Protein AF-Q7PZH0-F1 (afdb_monomer_lite)

InterPro domains:
  IPR011989 Armadillo-like helical [G3DSA:1.25.10.10] (3-182)
  IPR044189 Exportin 4/7-like [PTHR12596] (1-176)

pLDDT: mean 84.63, std 13.04, range [36.97, 96.31]

Foldseek 3Di:
DLVCLPPPVVLLVVLVVLLVQLVPPQDPVSLLVSLVVLLVSLVSNLVSQVCVVPPDPPPLDDPCSSLLSNLSNLQSLLQDPRPVDVVSNVSSLVSNLSNLVRSVVSCDPSNCVPPSSVLSNLSSLLSNLQRPLVCLVVHDPVSNVSSLVSLVCQCPPDDPSSVVSSVSSVVSNVVSVVVVVD

Structure (mmCIF, N/CA/C/O backbone):
data_AF-Q7PZH0-F1
#
_entry.id   AF-Q7PZH0-F1
#
loop_
_atom_site.group_PDB
_atom_site.id
_atom_site.type_symbol
_atom_site.label_atom_id
_atom_site.label_alt_id
_atom_site.label_comp_id
_atom_site.label_asym_id
_atom_site.label_entity_id
_atom_site.label_seq_id
_atom_site.pdbx_PDB_ins_code
_atom_site.Cartn_x
_atom_site.Cartn_y
_atom_site.Cartn_z
_atom_site.occupancy
_atom_site.B_iso_or_equiv
_atom_site.auth_seq_id
_atom_site.auth_comp_id
_atom_site.auth_asym_id
_atom_site.auth_atom_id
_atom_site.pdbx_PDB_model_num
ATOM 1 N N . MET A 1 1 ? -10.588 -5.795 -16.204 1.00 60.91 1 MET A N 1
ATOM 2 C CA . MET A 1 1 ? -11.194 -4.904 -15.187 1.00 60.91 1 MET A CA 1
ATOM 3 C C . MET A 1 1 ? -12.340 -4.038 -15.726 1.00 60.91 1 MET A C 1
ATOM 5 O O . MET A 1 1 ? -13.428 -4.131 -15.184 1.00 60.91 1 MET A O 1
ATOM 9 N N . SER A 1 2 ? -12.178 -3.237 -16.791 1.00 66.12 2 SER A N 1
ATOM 10 C CA . SER A 1 2 ? -13.209 -2.257 -17.219 1.00 66.12 2 SER A CA 1
ATOM 11 C C . SER A 1 2 ? -14.570 -2.854 -17.622 1.00 66.12 2 SER A C 1
ATOM 13 O O . SER A 1 2 ? -15.604 -2.246 -17.352 1.00 66.12 2 SER A O 1
ATOM 15 N N . VAL A 1 3 ? -14.569 -4.040 -18.239 1.00 72.19 3 VAL A N 1
ATOM 16 C CA . VAL A 1 3 ? -15.782 -4.773 -18.657 1.00 72.19 3 VAL A CA 1
ATOM 17 C C . VAL A 1 3 ? -16.525 -5.378 -17.459 1.00 72.19 3 VAL A C 1
ATOM 19 O O . VAL A 1 3 ? -17.750 -5.420 -17.454 1.00 72.19 3 VAL A O 1
ATOM 22 N N . TYR A 1 4 ? -15.793 -5.772 -16.414 1.00 72.06 4 TYR A N 1
ATOM 23 C CA . TYR A 1 4 ? -16.313 -6.487 -15.242 1.00 72.06 4 TYR A CA 1
ATOM 24 C C . TYR A 1 4 ? -16.475 -5.587 -14.011 1.00 72.06 4 TYR A C 1
ATOM 26 O O . TYR A 1 4 ? -16.570 -6.072 -12.895 1.00 72.06 4 TYR A O 1
ATOM 34 N N . ARG A 1 5 ? -16.532 -4.262 -14.193 1.00 68.00 5 ARG A N 1
ATOM 35 C CA . ARG A 1 5 ? -16.567 -3.266 -13.100 1.00 68.00 5 ARG A CA 1
ATOM 36 C C . ARG A 1 5 ? -17.685 -3.469 -12.061 1.00 68.00 5 ARG A C 1
ATOM 38 O O . ARG A 1 5 ? -17.561 -2.997 -10.936 1.00 68.00 5 ARG A O 1
ATOM 45 N N . ASN A 1 6 ? -18.765 -4.150 -12.444 1.00 68.50 6 ASN A N 1
ATOM 46 C CA . ASN A 1 6 ? -19.911 -4.425 -11.576 1.00 68.50 6 ASN A CA 1
ATOM 47 C C . ASN A 1 6 ? -19.876 -5.830 -10.953 1.00 68.50 6 ASN A C 1
ATOM 49 O O . ASN A 1 6 ? -20.684 -6.105 -10.071 1.00 68.50 6 ASN A O 1
ATOM 53 N N . ASP A 1 7 ? -18.959 -6.695 -11.386 1.00 75.56 7 ASP A N 1
ATOM 54 C CA . ASP A 1 7 ? -18.819 -8.072 -10.913 1.00 75.56 7 ASP A CA 1
ATOM 55 C C . ASP A 1 7 ? -17.681 -8.138 -9.883 1.00 75.56 7 ASP A C 1
ATOM 57 O O . ASP A 1 7 ? -16.503 -8.098 -10.241 1.00 75.56 7 ASP A O 1
ATOM 61 N N . THR A 1 8 ? -18.036 -8.162 -8.593 1.00 78.75 8 THR A N 1
ATOM 62 C CA . THR A 1 8 ? -17.066 -8.203 -7.481 1.00 78.75 8 THR A CA 1
ATOM 63 C C . THR A 1 8 ? -16.154 -9.411 -7.567 1.00 78.75 8 THR A C 1
ATOM 65 O O . THR A 1 8 ? -14.951 -9.268 -7.398 1.00 78.75 8 THR A O 1
ATOM 68 N N . VAL A 1 9 ? -16.710 -10.571 -7.913 1.00 84.06 9 VAL A N 1
ATOM 69 C CA . VAL A 1 9 ? -15.982 -11.840 -7.925 1.00 84.06 9 VAL A CA 1
ATOM 70 C C . VAL A 1 9 ? -14.868 -11.797 -8.962 1.00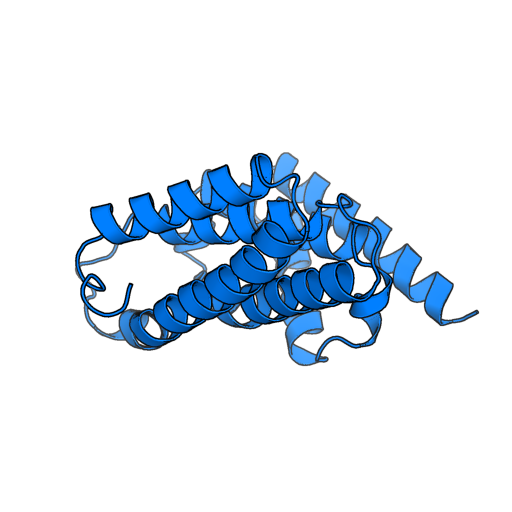 84.06 9 VAL A C 1
ATOM 72 O O . VAL A 1 9 ? -13.729 -12.145 -8.672 1.00 84.06 9 VAL A O 1
ATOM 75 N N . ILE A 1 10 ? -15.161 -11.319 -10.174 1.00 85.06 10 ILE A N 1
ATOM 76 C CA . ILE A 1 10 ? -14.136 -11.225 -11.221 1.00 85.06 10 ILE A CA 1
ATOM 77 C C . ILE A 1 10 ? -13.079 -10.172 -10.867 1.00 85.06 10 ILE A C 1
ATOM 79 O O . ILE A 1 10 ? -11.899 -10.363 -11.161 1.00 85.06 10 ILE A O 1
ATOM 83 N N . VAL A 1 11 ? -13.481 -9.059 -10.248 1.00 85.62 11 VAL A N 1
ATOM 84 C CA . VAL A 1 11 ? -12.549 -8.022 -9.780 1.00 85.62 11 VAL A CA 1
ATOM 85 C C . VAL A 1 11 ? -11.591 -8.588 -8.727 1.00 85.62 11 VAL A C 1
ATOM 87 O O . VAL A 1 11 ? -10.380 -8.423 -8.870 1.00 85.62 11 VAL A O 1
ATOM 90 N N . GLU A 1 12 ? -12.113 -9.291 -7.725 1.00 88.12 12 GLU A N 1
ATOM 91 C CA . GLU A 1 12 ? -11.332 -9.920 -6.657 1.00 88.12 12 GLU A CA 1
ATOM 92 C C . GLU A 1 12 ? -10.391 -10.995 -7.207 1.00 88.12 12 GLU A C 1
ATOM 94 O O . GLU A 1 12 ? -9.196 -10.931 -6.943 1.00 88.12 12 GLU A O 1
ATOM 99 N N . LEU A 1 13 ? -10.867 -11.892 -8.079 1.00 90.00 13 LEU A N 1
ATOM 100 C CA . LEU A 1 13 ? -10.028 -12.926 -8.704 1.00 90.00 13 LEU A CA 1
ATOM 101 C C . LEU A 1 13 ? -8.856 -12.342 -9.504 1.00 90.00 13 LEU A C 1
ATOM 103 O O . LEU A 1 13 ? -7.757 -12.896 -9.508 1.00 90.00 13 LEU A O 1
ATOM 107 N N . VAL A 1 14 ? -9.068 -11.217 -10.196 1.00 90.62 14 VAL A N 1
ATOM 108 C CA . VAL A 1 14 ? -7.984 -10.527 -10.914 1.00 90.62 14 VAL A CA 1
ATOM 109 C C . VAL A 1 14 ? -6.952 -9.970 -9.934 1.00 90.62 14 VAL A C 1
ATOM 111 O O . VAL A 1 14 ? -5.754 -10.067 -10.196 1.00 90.62 14 VAL A O 1
ATOM 114 N N . LEU A 1 15 ? -7.394 -9.395 -8.815 1.00 92.00 15 LEU A N 1
ATOM 115 C CA . LEU A 1 15 ? -6.498 -8.852 -7.795 1.00 92.00 15 LEU A CA 1
ATOM 116 C C . LEU A 1 15 ? -5.747 -9.960 -7.042 1.00 92.00 15 LEU A C 1
ATOM 118 O O . LEU A 1 15 ? -4.552 -9.818 -6.788 1.00 92.00 15 LEU A O 1
ATOM 122 N N . GLU A 1 16 ? -6.403 -11.076 -6.730 1.00 92.69 16 GLU A N 1
ATOM 123 C CA . GLU A 1 16 ? -5.772 -12.266 -6.147 1.00 92.69 16 GLU A CA 1
ATOM 124 C C . GLU A 1 16 ? -4.695 -12.836 -7.072 1.00 92.69 16 GLU A C 1
ATOM 126 O O . GLU A 1 16 ? -3.578 -13.098 -6.628 1.00 92.69 16 GLU A O 1
ATOM 131 N N . LEU A 1 17 ? -4.989 -12.948 -8.372 1.00 91.94 17 LEU A N 1
ATOM 132 C CA . LEU A 1 17 ? -4.012 -13.396 -9.360 1.00 91.94 17 LEU A CA 1
ATOM 133 C C . LEU A 1 17 ? -2.786 -12.475 -9.401 1.00 91.94 17 LEU A C 1
ATOM 135 O O . LEU A 1 17 ? -1.664 -12.967 -9.453 1.00 91.94 17 LEU A O 1
ATOM 139 N N . LEU A 1 18 ? -2.974 -11.152 -9.361 1.00 91.38 18 LEU A N 1
ATOM 140 C CA . LEU A 1 18 ? -1.848 -10.213 -9.336 1.00 91.38 18 LEU A CA 1
ATOM 141 C C . LEU A 1 18 ? -0.991 -10.365 -8.077 1.00 91.38 18 LEU A C 1
ATOM 143 O O . LEU A 1 18 ? 0.231 -10.349 -8.186 1.00 91.38 18 LEU A O 1
ATOM 147 N N . ASN A 1 19 ? -1.612 -10.552 -6.910 1.00 91.56 19 ASN A N 1
ATOM 148 C CA . ASN A 1 19 ? -0.892 -10.810 -5.661 1.00 91.56 19 ASN A CA 1
ATOM 149 C C . ASN A 1 19 ? -0.076 -12.113 -5.735 1.00 91.56 19 ASN A C 1
ATOM 151 O O . ASN A 1 19 ? 1.079 -12.154 -5.315 1.00 91.56 19 ASN A O 1
ATOM 155 N N . GLU A 1 20 ? -0.646 -13.175 -6.305 1.00 90.56 20 GLU A N 1
ATOM 156 C CA . GLU A 1 20 ? 0.061 -14.449 -6.467 1.00 90.56 20 GLU A CA 1
ATOM 157 C C . GLU A 1 20 ? 1.226 -14.339 -7.465 1.00 90.56 20 GLU A C 1
ATOM 159 O O . GLU A 1 20 ? 2.302 -14.905 -7.249 1.00 90.56 20 GLU A O 1
ATOM 164 N N . LEU A 1 21 ? 1.038 -13.583 -8.550 1.00 89.25 21 LEU A N 1
ATOM 165 C CA . LEU A 1 21 ? 2.093 -13.312 -9.526 1.00 89.25 21 LEU A CA 1
ATOM 166 C C . LEU A 1 21 ? 3.215 -12.463 -8.927 1.00 89.25 21 LEU A C 1
ATOM 168 O O . LEU A 1 21 ? 4.376 -12.744 -9.199 1.00 89.25 21 LEU A O 1
ATOM 172 N N . GLU A 1 22 ? 2.900 -11.475 -8.089 1.00 87.00 22 GLU A N 1
ATOM 173 C CA . GLU A 1 22 ? 3.906 -10.673 -7.378 1.00 87.00 22 GLU A CA 1
ATOM 174 C C . GLU A 1 22 ? 4.805 -11.555 -6.515 1.00 87.00 22 GLU A C 1
ATOM 176 O O . GLU A 1 22 ? 6.029 -11.486 -6.624 1.00 87.00 22 GLU A O 1
ATOM 181 N N . ARG A 1 23 ? 4.201 -12.489 -5.775 1.00 85.25 23 ARG A N 1
ATOM 182 C CA . ARG A 1 23 ? 4.928 -13.419 -4.909 1.00 85.25 23 ARG A CA 1
ATOM 183 C C . ARG A 1 23 ? 5.789 -14.433 -5.671 1.00 85.25 23 ARG A C 1
ATOM 185 O O . ARG A 1 23 ? 6.800 -14.890 -5.142 1.00 85.25 23 ARG A O 1
ATOM 192 N N . SER A 1 24 ? 5.376 -14.831 -6.874 1.00 85.06 24 SER A N 1
ATOM 193 C CA . SER A 1 24 ? 6.004 -15.920 -7.644 1.00 85.06 24 SER A CA 1
ATOM 194 C C . SER A 1 24 ? 6.892 -15.453 -8.805 1.00 85.06 24 SER A C 1
ATOM 196 O O . SER A 1 24 ? 7.619 -16.261 -9.387 1.00 85.06 24 SER A O 1
ATOM 198 N N . ALA A 1 25 ? 6.864 -14.167 -9.165 1.00 81.25 25 ALA A N 1
ATOM 199 C CA . ALA A 1 25 ? 7.615 -13.638 -10.297 1.00 81.25 25 ALA A CA 1
ATOM 200 C C . ALA A 1 25 ? 9.122 -13.543 -10.004 1.00 81.25 25 ALA A C 1
ATOM 202 O O . ALA A 1 25 ? 9.620 -12.573 -9.430 1.00 81.25 25 ALA A O 1
ATOM 203 N N . GLU A 1 26 ? 9.882 -14.527 -10.486 1.00 77.50 26 GLU A N 1
ATOM 204 C CA . GLU A 1 26 ? 11.350 -14.530 -10.405 1.00 77.50 26 GLU A CA 1
ATOM 205 C C . GLU A 1 26 ? 12.019 -13.822 -11.599 1.00 77.50 26 GLU A C 1
ATOM 207 O O . GLU A 1 26 ? 13.105 -13.248 -11.465 1.00 77.50 26 GLU A O 1
ATOM 212 N N . VAL A 1 27 ? 11.349 -13.824 -12.757 1.00 82.94 27 VAL A N 1
ATOM 213 C CA . VAL A 1 27 ? 11.853 -13.308 -14.041 1.00 82.94 27 VAL A CA 1
ATOM 214 C C . VAL A 1 27 ? 11.635 -11.794 -14.151 1.00 82.94 27 VAL A C 1
ATOM 216 O O . VAL A 1 27 ? 10.540 -11.295 -13.887 1.00 82.94 27 VAL A O 1
ATOM 219 N N . LYS A 1 28 ? 12.666 -11.050 -14.580 1.00 80.81 28 LYS A N 1
ATOM 220 C CA . LYS A 1 28 ? 12.637 -9.577 -14.663 1.00 80.81 28 LYS A CA 1
ATOM 221 C C . LYS A 1 28 ? 11.533 -9.065 -15.592 1.00 80.81 28 LYS A C 1
ATOM 223 O O . LYS A 1 28 ? 10.775 -8.182 -15.208 1.00 80.81 28 LYS A O 1
ATOM 228 N N . GLU A 1 29 ? 11.430 -9.614 -16.796 1.00 82.69 29 GLU A N 1
ATOM 229 C CA . GLU A 1 29 ? 10.458 -9.190 -17.808 1.00 82.69 29 GLU A CA 1
ATOM 230 C C . GLU A 1 29 ? 9.020 -9.391 -17.314 1.00 82.69 29 GLU A C 1
ATOM 232 O O . GLU A 1 29 ? 8.149 -8.557 -17.559 1.00 82.69 29 GLU A O 1
ATOM 237 N N . VAL A 1 30 ? 8.793 -10.469 -16.557 1.00 84.81 30 VAL A N 1
ATOM 238 C CA . VAL A 1 30 ? 7.503 -10.759 -15.922 1.00 84.81 30 VAL A CA 1
ATOM 239 C C . VAL A 1 30 ? 7.201 -9.732 -14.831 1.00 84.81 30 VAL A C 1
ATOM 241 O O . VAL A 1 30 ? 6.077 -9.243 -14.775 1.00 84.81 30 VAL A O 1
ATOM 244 N N . ARG A 1 31 ? 8.192 -9.336 -14.020 1.00 83.69 31 ARG A N 1
ATOM 245 C CA . ARG A 1 31 ? 8.031 -8.267 -13.018 1.00 83.69 31 ARG A CA 1
ATOM 246 C C . ARG A 1 31 ? 7.716 -6.911 -13.641 1.00 83.69 31 ARG A C 1
ATOM 248 O O . ARG A 1 31 ? 6.782 -6.251 -13.203 1.00 83.69 31 ARG A O 1
ATOM 255 N N . ALA A 1 32 ? 8.446 -6.507 -14.678 1.00 85.19 32 ALA A N 1
ATOM 256 C CA . ALA A 1 32 ? 8.189 -5.240 -15.362 1.00 85.19 32 ALA A CA 1
ATOM 257 C C . ALA A 1 32 ? 6.767 -5.200 -15.951 1.00 85.19 32 ALA A C 1
ATOM 259 O O . ALA A 1 32 ? 6.036 -4.225 -15.768 1.00 85.19 32 ALA A O 1
ATOM 260 N N . ALA A 1 33 ? 6.336 -6.295 -16.591 1.00 88.19 33 ALA A N 1
ATOM 261 C CA . ALA A 1 33 ? 4.962 -6.430 -17.063 1.00 88.19 33 ALA A CA 1
ATOM 262 C C . ALA A 1 33 ? 3.956 -6.379 -15.902 1.00 88.19 33 ALA A C 1
ATOM 264 O O . ALA A 1 33 ? 2.945 -5.689 -15.999 1.00 88.19 33 ALA A O 1
ATOM 265 N N . LEU A 1 34 ? 4.240 -7.062 -14.788 1.00 90.06 34 LEU A N 1
ATOM 266 C CA . LEU A 1 34 ? 3.388 -7.071 -13.602 1.00 90.06 34 LEU A CA 1
ATOM 267 C C . LEU A 1 34 ? 3.223 -5.675 -12.993 1.00 90.06 34 LEU A C 1
ATOM 269 O O . LEU A 1 34 ? 2.106 -5.308 -12.637 1.00 90.06 34 LEU A O 1
ATOM 273 N N . HIS A 1 35 ? 4.292 -4.884 -12.894 1.00 90.38 35 HIS A N 1
ATOM 274 C CA . HIS A 1 35 ? 4.222 -3.500 -12.420 1.00 90.38 35 HIS A CA 1
ATOM 275 C C . HIS A 1 35 ? 3.301 -2.659 -13.306 1.00 90.38 35 HIS A C 1
ATOM 277 O O . HIS A 1 35 ? 2.405 -1.984 -12.797 1.00 90.38 35 HIS A O 1
ATOM 283 N N . GLN A 1 36 ? 3.455 -2.766 -14.629 1.00 90.88 36 GLN A N 1
ATOM 284 C CA . GLN A 1 36 ? 2.589 -2.063 -15.573 1.00 90.88 36 GLN A CA 1
ATOM 285 C C . GLN A 1 36 ? 1.126 -2.505 -15.436 1.00 90.88 36 GLN A C 1
ATOM 287 O O . GLN A 1 36 ? 0.236 -1.667 -15.304 1.00 90.88 36 GLN A O 1
ATOM 292 N N . TYR A 1 37 ? 0.870 -3.816 -15.392 1.00 91.19 37 TYR A N 1
ATOM 293 C CA . TYR A 1 37 ? -0.483 -4.342 -15.209 1.00 91.19 37 TYR A CA 1
ATOM 294 C C . TYR A 1 37 ? -1.093 -3.922 -13.872 1.00 91.19 37 TYR A C 1
ATOM 296 O O . TYR A 1 37 ? -2.281 -3.614 -13.823 1.00 91.19 37 TYR A O 1
ATOM 304 N N . SER A 1 38 ? -0.296 -3.869 -12.804 1.00 92.75 38 SER A N 1
ATOM 305 C CA . SER A 1 38 ? -0.740 -3.415 -11.485 1.00 92.75 38 SER A CA 1
ATOM 306 C C . SER A 1 38 ? -1.159 -1.947 -11.535 1.00 92.75 38 SER A C 1
ATOM 308 O O . SER A 1 38 ? -2.241 -1.605 -11.060 1.00 92.75 38 SER A O 1
ATOM 310 N N . MET A 1 39 ? -0.365 -1.089 -12.186 1.00 92.81 39 MET A N 1
ATOM 311 C CA . MET A 1 39 ? -0.716 0.317 -12.398 1.00 92.81 39 MET A CA 1
ATOM 312 C C . MET A 1 39 ? -2.018 0.468 -13.193 1.00 92.81 39 MET A C 1
ATOM 314 O O . MET A 1 39 ? -2.912 1.207 -12.776 1.00 92.81 39 MET A O 1
ATOM 318 N N . ASP A 1 40 ? -2.166 -0.271 -14.294 1.00 91.88 40 ASP A N 1
ATOM 319 C CA . ASP A 1 40 ? -3.359 -0.218 -15.143 1.00 91.88 40 ASP A CA 1
ATOM 320 C C . ASP A 1 40 ? -4.610 -0.698 -14.394 1.00 91.88 40 ASP A C 1
ATOM 322 O O . ASP A 1 40 ? -5.679 -0.088 -14.474 1.00 91.88 40 ASP A O 1
ATOM 326 N N . VAL A 1 41 ? -4.486 -1.794 -13.643 1.00 90.94 41 VAL A N 1
ATOM 327 C CA . VAL A 1 41 ? -5.578 -2.383 -12.865 1.00 90.94 41 VAL A CA 1
ATOM 328 C C . VAL A 1 41 ? -6.029 -1.443 -11.753 1.00 90.94 41 VAL A C 1
ATOM 330 O O . VAL A 1 41 ? -7.234 -1.197 -11.636 1.00 90.94 41 VAL A O 1
ATOM 333 N N . ILE A 1 42 ? -5.090 -0.860 -11.002 1.00 91.69 42 ILE A N 1
ATOM 334 C CA . ILE A 1 42 ? -5.389 0.146 -9.979 1.00 91.69 42 ILE A CA 1
ATOM 335 C C . ILE A 1 42 ? -6.033 1.377 -10.624 1.00 91.69 42 ILE A C 1
ATOM 337 O O . ILE A 1 42 ? -7.063 1.849 -10.147 1.00 91.69 42 ILE A O 1
ATOM 341 N N . GLY A 1 43 ? -5.500 1.870 -11.744 1.00 90.56 43 GLY A N 1
ATOM 342 C CA . GLY A 1 43 ? -6.053 3.036 -12.435 1.00 90.56 43 GLY A CA 1
ATOM 343 C C . GLY A 1 43 ? -7.484 2.813 -12.929 1.00 90.56 43 GLY A C 1
ATOM 344 O O . GLY A 1 43 ? -8.355 3.673 -12.764 1.00 90.56 43 GLY A O 1
ATOM 345 N N . VAL A 1 44 ? -7.774 1.629 -13.481 1.00 88.88 44 VAL A N 1
ATOM 346 C CA . VAL A 1 44 ? -9.141 1.247 -13.863 1.00 88.88 44 VAL A CA 1
ATOM 347 C C . VAL A 1 44 ? -10.036 1.123 -12.632 1.00 88.88 44 VAL A C 1
ATOM 349 O O . VAL A 1 44 ? -11.182 1.574 -12.684 1.00 88.88 44 VAL A O 1
ATOM 352 N N . TYR A 1 45 ? -9.549 0.541 -11.536 1.00 88.38 45 TYR A N 1
ATOM 353 C CA . TYR A 1 45 ? -10.311 0.429 -10.295 1.00 88.38 45 TYR A CA 1
ATOM 354 C C . TYR A 1 45 ? -10.693 1.807 -9.748 1.00 88.38 45 TYR A C 1
ATOM 356 O O . TYR A 1 45 ? -11.879 2.076 -9.549 1.00 88.38 45 TYR A O 1
ATOM 364 N N . VAL A 1 46 ? -9.713 2.700 -9.590 1.00 88.12 46 VAL A N 1
ATOM 365 C CA . VAL A 1 46 ? -9.904 4.068 -9.094 1.00 88.12 46 VAL A CA 1
ATOM 366 C C . VAL A 1 46 ? -10.924 4.788 -9.966 1.00 88.12 46 VAL A C 1
ATOM 368 O O . VAL A 1 46 ? -11.965 5.199 -9.469 1.00 88.12 46 VAL A O 1
ATOM 371 N N . LYS A 1 47 ? -10.725 4.824 -11.290 1.00 86.75 47 LYS A N 1
ATOM 372 C CA . LYS A 1 47 ? -11.631 5.514 -12.224 1.00 86.75 47 LYS A CA 1
ATOM 373 C C . LYS A 1 47 ? -13.096 5.077 -12.101 1.00 86.75 47 LYS A C 1
ATOM 375 O O . LYS A 1 47 ? -13.994 5.896 -12.290 1.00 86.75 47 LYS A O 1
ATOM 380 N N . ASN A 1 48 ? -13.347 3.796 -11.831 1.00 82.25 48 ASN A N 1
ATOM 381 C CA . ASN A 1 48 ? -14.706 3.263 -11.714 1.00 82.25 48 ASN A CA 1
ATOM 382 C C . ASN A 1 48 ? -15.291 3.386 -10.297 1.00 82.25 48 ASN A C 1
ATOM 384 O O . ASN A 1 48 ? -16.510 3.306 -10.155 1.00 82.25 48 ASN A O 1
ATOM 388 N N . ASN A 1 49 ? -14.465 3.604 -9.268 1.00 79.06 49 ASN A N 1
ATOM 389 C CA . ASN A 1 49 ? -14.909 3.686 -7.875 1.00 79.06 49 ASN A CA 1
ATOM 390 C C . ASN A 1 49 ? -14.824 5.104 -7.270 1.00 79.06 49 ASN A C 1
ATOM 392 O O . ASN A 1 49 ? -15.508 5.360 -6.285 1.00 79.06 49 ASN A O 1
ATOM 396 N N . SER A 1 50 ? -14.130 6.066 -7.898 1.00 67.88 50 SER A N 1
ATOM 397 C CA . SER A 1 50 ? -14.057 7.468 -7.435 1.00 67.88 50 SER A CA 1
ATOM 398 C C . SER A 1 50 ? -15.418 8.172 -7.341 1.00 67.88 50 SER A C 1
ATOM 400 O O . SER A 1 50 ? -15.606 9.021 -6.480 1.00 67.88 50 SER A O 1
ATOM 402 N N . ASN A 1 51 ? -16.385 7.814 -8.196 1.00 54.75 51 ASN A N 1
ATOM 403 C CA . ASN A 1 51 ? -17.740 8.396 -8.191 1.00 54.75 51 ASN A CA 1
ATOM 404 C C . ASN A 1 51 ? -18.767 7.540 -7.435 1.00 54.75 51 ASN A C 1
ATOM 406 O O . ASN A 1 51 ? -19.941 7.893 -7.344 1.00 54.75 51 ASN A O 1
ATOM 410 N N . ARG A 1 52 ? -18.352 6.380 -6.925 1.00 52.41 52 ARG A N 1
ATOM 411 C CA . ARG A 1 52 ? -19.268 5.374 -6.387 1.00 52.41 52 ARG A CA 1
ATOM 412 C C . ARG A 1 52 ? -19.682 5.641 -4.939 1.00 52.41 52 ARG A C 1
ATOM 414 O O . ARG A 1 52 ? -20.700 5.125 -4.494 1.00 52.41 52 ARG A O 1
ATOM 421 N N . ILE A 1 53 ? -18.953 6.520 -4.252 1.00 48.78 53 ILE A N 1
ATOM 422 C CA . ILE A 1 53 ? -19.263 7.007 -2.900 1.00 48.78 53 ILE A CA 1
ATOM 423 C C . ILE A 1 53 ? -20.595 7.799 -2.879 1.00 48.78 53 ILE A C 1
ATOM 425 O O . ILE A 1 53 ? -21.183 7.975 -1.819 1.00 48.78 53 ILE A O 1
ATOM 429 N N . SER A 1 54 ? -21.130 8.240 -4.032 1.00 43.25 54 SER A N 1
ATOM 430 C CA . SER A 1 54 ? -22.279 9.162 -4.081 1.00 43.25 54 SER A CA 1
ATOM 431 C C . SER A 1 54 ? -23.648 8.559 -4.444 1.00 43.25 54 SER A C 1
ATOM 433 O O . SER A 1 54 ? -24.608 9.329 -4.497 1.00 43.25 54 SER A O 1
ATOM 435 N N . LEU A 1 55 ? -23.785 7.259 -4.747 1.00 36.97 55 LEU A N 1
ATOM 436 C CA . LEU A 1 55 ? -24.987 6.782 -5.465 1.00 36.97 55 LEU A CA 1
ATOM 437 C C . LEU A 1 55 ? -25.849 5.705 -4.806 1.00 36.97 55 LEU A C 1
ATOM 439 O O . LEU A 1 55 ? -26.898 5.413 -5.370 1.00 36.97 55 LEU A O 1
ATOM 443 N N . ASP A 1 56 ? -25.515 5.170 -3.629 1.00 40.34 56 ASP A N 1
ATOM 444 C CA . ASP A 1 56 ? -26.474 4.277 -2.969 1.00 40.34 56 ASP A CA 1
ATOM 445 C C . ASP A 1 56 ? -26.344 4.246 -1.435 1.00 40.34 56 ASP A C 1
ATOM 447 O O . ASP A 1 56 ? -25.499 3.524 -0.903 1.00 40.34 56 ASP A O 1
ATOM 451 N N . PRO A 1 57 ? -27.196 4.979 -0.690 1.00 43.16 57 PRO A N 1
ATOM 452 C CA . PRO A 1 57 ? -27.264 4.890 0.773 1.00 43.16 57 PRO A CA 1
ATOM 453 C C . PRO A 1 57 ? -27.785 3.528 1.275 1.00 43.16 57 PRO A C 1
ATOM 455 O O . PRO A 1 57 ? -27.877 3.312 2.480 1.00 43.16 57 PRO A O 1
ATOM 458 N N . THR A 1 58 ? -28.133 2.608 0.366 1.00 44.78 58 THR A N 1
ATOM 459 C CA . THR A 1 58 ? -28.489 1.217 0.679 1.00 44.78 58 THR A CA 1
ATOM 460 C C . THR A 1 58 ? -27.315 0.242 0.550 1.00 44.78 58 THR A C 1
ATOM 462 O O . THR A 1 58 ? -27.402 -0.880 1.038 1.00 44.78 58 THR A O 1
ATOM 465 N N . ASN A 1 59 ? -26.188 0.662 -0.037 1.00 50.06 59 ASN A N 1
ATOM 466 C CA . ASN A 1 59 ? -25.016 -0.186 -0.276 1.00 50.06 59 ASN A CA 1
ATOM 467 C C . ASN A 1 59 ? -23.968 -0.072 0.853 1.00 50.06 59 ASN A C 1
ATOM 469 O O . ASN A 1 59 ? -22.767 -0.164 0.604 1.00 50.06 59 ASN A O 1
ATOM 473 N N . ASN A 1 60 ? -24.432 0.137 2.090 1.00 43.81 60 ASN A N 1
ATOM 474 C CA . ASN A 1 60 ? -23.621 0.393 3.290 1.00 43.81 60 ASN A CA 1
ATOM 475 C C . ASN A 1 60 ? -22.688 -0.757 3.718 1.00 43.81 60 ASN A C 1
ATOM 477 O O . ASN A 1 60 ? -21.978 -0.615 4.705 1.00 43.81 60 ASN A O 1
ATOM 481 N N . GLU A 1 61 ? -22.655 -1.880 3.003 1.00 52.62 61 GLU A N 1
ATOM 482 C CA . GLU A 1 61 ? -21.865 -3.056 3.381 1.00 52.62 61 GLU A CA 1
ATOM 483 C C . GLU A 1 61 ? -21.263 -3.728 2.144 1.00 52.62 61 GLU A C 1
ATOM 485 O O . GLU A 1 61 ? -21.458 -4.918 1.901 1.00 52.62 61 GLU A O 1
ATOM 490 N N . ARG A 1 62 ? -20.545 -2.973 1.303 1.00 62.25 62 ARG A N 1
ATOM 491 C CA . ARG A 1 62 ? -19.672 -3.640 0.334 1.00 62.25 62 ARG A CA 1
ATOM 492 C C . ARG A 1 62 ? -18.410 -4.063 1.071 1.00 62.25 62 ARG A C 1
ATOM 494 O O . ARG A 1 62 ? -17.679 -3.204 1.555 1.00 62.25 62 ARG A O 1
ATOM 501 N N . ASP A 1 63 ? -18.213 -5.373 1.173 1.00 74.12 63 ASP A N 1
ATOM 502 C CA . ASP A 1 63 ? -16.993 -5.979 1.700 1.00 74.12 63 ASP A CA 1
ATOM 503 C C . ASP A 1 63 ? -15.766 -5.268 1.090 1.00 74.12 63 ASP A C 1
ATOM 505 O O . ASP A 1 63 ? -15.666 -5.211 -0.142 1.00 74.12 63 ASP A O 1
ATOM 509 N N . PRO A 1 64 ? -14.868 -4.673 1.902 1.00 86.88 64 PRO A N 1
ATOM 510 C CA . PRO A 1 64 ? -13.688 -3.968 1.407 1.00 86.88 64 PRO A CA 1
ATOM 511 C C . PRO A 1 64 ? -12.597 -4.913 0.879 1.00 86.88 64 PRO A C 1
ATOM 513 O O . PRO A 1 64 ? -11.435 -4.515 0.783 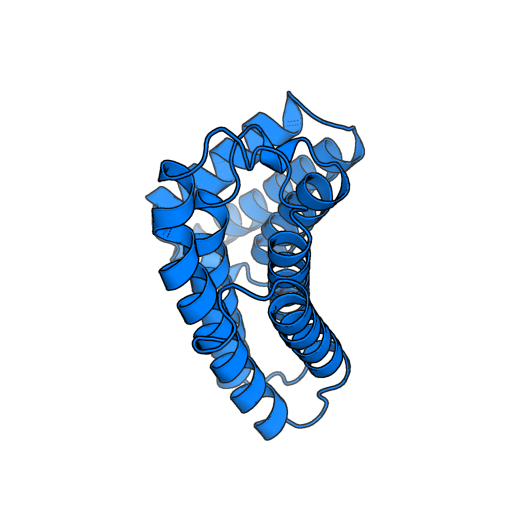1.00 86.88 64 PRO A O 1
ATOM 516 N N . GLN A 1 65 ? -12.937 -6.163 0.562 1.00 89.44 65 GLN A N 1
ATOM 517 C CA . GLN A 1 65 ? -12.023 -7.180 0.058 1.00 89.44 65 GLN A CA 1
ATOM 518 C C . GLN A 1 65 ? -11.206 -6.704 -1.149 1.00 89.44 65 GLN A C 1
ATOM 520 O O . GLN A 1 65 ? -10.005 -6.956 -1.223 1.00 89.44 65 GLN A O 1
ATOM 525 N N . ASP A 1 66 ? -11.813 -5.959 -2.071 1.00 90.19 66 ASP A N 1
ATOM 526 C CA . ASP A 1 66 ? -11.114 -5.372 -3.215 1.00 90.19 66 ASP A CA 1
ATOM 527 C C . ASP A 1 66 ? -10.024 -4.372 -2.783 1.00 90.19 66 ASP A C 1
ATOM 529 O O . ASP A 1 66 ? -8.886 -4.454 -3.251 1.00 90.19 66 ASP A O 1
ATOM 533 N N . LEU A 1 67 ? -10.328 -3.476 -1.841 1.00 91.50 67 LEU A N 1
ATOM 534 C CA . LEU A 1 67 ? -9.358 -2.551 -1.249 1.00 91.50 67 LEU A CA 1
ATOM 535 C C . LEU A 1 67 ? -8.265 -3.292 -0.468 1.00 91.50 67 LEU A C 1
ATOM 537 O O . LEU A 1 67 ? -7.092 -2.939 -0.591 1.00 91.50 67 LEU A O 1
ATOM 541 N N . ILE A 1 68 ? -8.619 -4.338 0.285 1.00 93.56 68 ILE A N 1
ATOM 542 C CA . ILE A 1 68 ? -7.662 -5.188 1.009 1.00 93.56 68 ILE A CA 1
ATOM 543 C C . ILE A 1 68 ? -6.684 -5.834 0.023 1.00 93.56 68 ILE A C 1
ATOM 545 O O . ILE A 1 68 ? -5.474 -5.775 0.236 1.00 93.56 68 ILE A O 1
ATOM 549 N N . LEU A 1 69 ? -7.179 -6.415 -1.072 1.00 94.69 69 LEU A N 1
ATOM 550 C CA . LEU A 1 69 ? -6.345 -7.064 -2.085 1.00 94.69 69 LEU A CA 1
ATOM 551 C C . LEU A 1 69 ? -5.439 -6.068 -2.821 1.00 94.69 69 LEU A C 1
ATOM 553 O O . LEU A 1 69 ? -4.289 -6.396 -3.117 1.00 94.69 69 LEU A O 1
ATOM 557 N N . ILE A 1 70 ? -5.920 -4.849 -3.086 1.00 94.69 70 ILE A N 1
ATOM 558 C CA . ILE A 1 70 ? -5.095 -3.781 -3.666 1.00 94.69 70 ILE A CA 1
ATOM 559 C C . ILE A 1 70 ? -3.997 -3.351 -2.686 1.00 94.69 70 ILE A C 1
ATOM 561 O O . ILE A 1 70 ? -2.846 -3.199 -3.089 1.00 94.69 70 ILE A O 1
ATOM 565 N N . LEU A 1 71 ? -4.315 -3.185 -1.400 1.00 95.50 71 LEU A N 1
ATOM 566 C CA . LEU A 1 71 ? -3.317 -2.846 -0.385 1.00 95.50 71 LEU A CA 1
ATOM 567 C C . LEU A 1 71 ? -2.299 -3.977 -0.188 1.00 95.50 71 LEU A C 1
ATOM 569 O O . LEU A 1 71 ? -1.115 -3.688 -0.052 1.00 95.50 71 LEU A O 1
ATOM 573 N N . LYS A 1 72 ? -2.718 -5.249 -0.238 1.00 95.12 72 LYS A N 1
ATOM 574 C CA . LYS A 1 72 ? -1.808 -6.412 -0.222 1.00 95.12 72 LYS A CA 1
ATOM 575 C C . LYS A 1 72 ? -0.846 -6.389 -1.409 1.00 95.12 72 LYS A C 1
ATOM 577 O O . LYS A 1 72 ? 0.353 -6.573 -1.209 1.00 95.12 72 LYS A O 1
ATOM 582 N N . LEU A 1 73 ? -1.340 -6.042 -2.598 1.00 94.44 73 LEU A N 1
ATOM 583 C CA . LEU A 1 73 ? -0.510 -5.914 -3.795 1.00 94.44 73 LEU A CA 1
ATOM 584 C C . LEU A 1 73 ? 0.519 -4.790 -3.631 1.00 94.44 73 LEU A C 1
ATOM 586 O O . LEU A 1 73 ? 1.708 -4.996 -3.857 1.00 94.44 73 LEU A O 1
ATOM 590 N N . ILE A 1 74 ? 0.080 -3.608 -3.188 1.00 94.25 74 ILE A N 1
ATOM 591 C CA . ILE A 1 74 ? 0.971 -2.466 -2.936 1.00 94.25 74 ILE A CA 1
ATOM 592 C C . ILE A 1 74 ? 1.999 -2.805 -1.847 1.00 94.25 74 ILE A C 1
ATOM 594 O O . ILE A 1 74 ? 3.164 -2.426 -1.965 1.00 94.25 74 ILE A O 1
ATOM 598 N N . HIS A 1 75 ? 1.594 -3.517 -0.796 1.00 93.88 75 HIS A N 1
ATOM 599 C CA . HIS A 1 75 ? 2.489 -3.959 0.269 1.00 93.88 75 HIS A CA 1
ATOM 600 C C . HIS A 1 75 ? 3.571 -4.900 -0.274 1.00 93.88 75 HIS A C 1
ATOM 602 O O . HIS A 1 75 ? 4.751 -4.656 -0.028 1.00 93.88 75 HIS A O 1
ATOM 608 N N . GLY A 1 76 ? 3.189 -5.913 -1.062 1.00 91.19 76 GLY A N 1
ATOM 609 C CA . GLY A 1 76 ? 4.128 -6.826 -1.722 1.00 91.19 76 GLY A CA 1
ATOM 610 C C . GLY A 1 76 ? 5.141 -6.070 -2.580 1.00 91.19 76 GLY A C 1
ATOM 611 O O . GLY A 1 76 ? 6.344 -6.142 -2.334 1.00 91.19 76 GLY A O 1
ATOM 612 N N . LEU A 1 77 ? 4.655 -5.199 -3.470 1.00 89.25 77 LEU A N 1
ATOM 613 C CA . LEU A 1 77 ? 5.494 -4.359 -4.334 1.00 89.25 77 LEU A CA 1
ATOM 614 C C . LEU A 1 77 ? 6.411 -3.395 -3.559 1.00 89.25 77 LEU A C 1
ATOM 616 O O . LEU A 1 77 ? 7.511 -3.071 -4.016 1.00 89.25 77 LEU A O 1
ATOM 620 N N . SER A 1 78 ? 5.976 -2.932 -2.384 1.00 87.12 78 SER A N 1
ATOM 621 C CA . SER A 1 78 ? 6.778 -2.073 -1.506 1.00 87.12 78 SER A CA 1
ATOM 622 C C . SER A 1 78 ? 7.912 -2.855 -0.846 1.00 87.12 78 SER A C 1
ATOM 624 O O . SER A 1 78 ? 9.049 -2.381 -0.840 1.00 87.12 78 SER A O 1
ATOM 626 N N . ALA A 1 79 ? 7.606 -4.049 -0.331 1.00 83.69 79 ALA A N 1
ATOM 627 C CA . ALA A 1 79 ? 8.540 -4.925 0.369 1.00 83.69 79 ALA A CA 1
ATOM 628 C C . ALA A 1 79 ? 9.485 -5.688 -0.577 1.00 83.69 79 ALA A C 1
ATOM 630 O O . ALA A 1 79 ? 10.560 -6.130 -0.160 1.00 83.69 79 ALA A O 1
ATOM 631 N N . SER A 1 80 ? 9.108 -5.844 -1.847 1.00 76.56 80 SER A N 1
ATOM 632 C CA . SER A 1 80 ? 9.884 -6.587 -2.833 1.00 76.56 80 SER A CA 1
ATOM 633 C C . SER A 1 80 ? 11.236 -5.919 -3.101 1.00 76.56 80 SER A C 1
ATOM 635 O O . SER A 1 80 ? 11.339 -4.806 -3.623 1.00 76.56 80 SER A O 1
ATOM 637 N N . ARG A 1 81 ? 12.309 -6.629 -2.731 1.00 65.25 81 ARG A N 1
ATOM 638 C CA . ARG A 1 81 ? 13.709 -6.280 -3.042 1.00 65.25 81 ARG A CA 1
ATOM 639 C C . ARG A 1 81 ? 14.303 -7.187 -4.127 1.00 65.25 81 ARG A C 1
ATOM 641 O O . ARG A 1 81 ? 15.517 -7.222 -4.310 1.00 65.25 81 ARG A O 1
ATOM 648 N N . VAL A 1 82 ? 13.473 -7.983 -4.805 1.00 52.88 82 VAL A N 1
ATOM 649 C CA . VAL A 1 82 ? 13.937 -9.010 -5.745 1.00 52.88 82 VAL A CA 1
ATOM 650 C C . VAL A 1 82 ? 14.042 -8.417 -7.151 1.00 52.88 82 VAL A C 1
ATOM 652 O O . VAL A 1 82 ? 13.071 -7.898 -7.689 1.00 52.88 82 VAL A O 1
ATOM 655 N N . GLY A 1 83 ? 15.228 -8.514 -7.762 1.00 55.44 83 GLY A N 1
ATOM 656 C CA . GLY A 1 83 ? 15.527 -7.871 -9.049 1.00 55.44 83 GLY A CA 1
ATOM 657 C C . GLY A 1 83 ? 16.112 -6.471 -8.869 1.00 55.44 83 GLY A C 1
ATOM 658 O O . GLY A 1 83 ? 15.500 -5.489 -9.265 1.00 55.44 83 GLY A O 1
ATOM 659 N N . ASN A 1 84 ? 17.311 -6.400 -8.274 1.00 60.97 84 ASN A N 1
ATOM 660 C CA . ASN A 1 84 ? 18.052 -5.183 -7.899 1.00 60.97 84 ASN A CA 1
ATOM 661 C C . ASN A 1 84 ? 18.434 -4.233 -9.056 1.00 60.97 84 ASN A C 1
ATOM 663 O O . ASN A 1 84 ? 19.332 -3.404 -8.894 1.00 60.97 84 ASN A O 1
ATOM 667 N N . ASP A 1 85 ? 17.816 -4.338 -10.232 1.00 78.56 85 ASP A N 1
ATOM 668 C CA . ASP A 1 85 ? 18.013 -3.319 -11.248 1.00 78.56 85 ASP A CA 1
ATOM 669 C C . ASP A 1 85 ? 17.234 -2.041 -10.872 1.00 78.56 85 ASP A C 1
ATOM 671 O O . ASP A 1 85 ? 16.062 -2.114 -10.489 1.00 78.56 85 ASP A O 1
ATOM 675 N N . PRO A 1 86 ? 17.869 -0.858 -10.959 1.00 80.25 86 PRO A N 1
ATOM 676 C CA . PRO A 1 86 ? 17.249 0.400 -10.546 1.00 80.25 86 PRO A CA 1
ATOM 677 C C . PRO A 1 86 ? 15.925 0.705 -11.256 1.00 80.25 86 PRO A C 1
ATOM 679 O O . PRO A 1 86 ? 15.049 1.338 -10.679 1.00 80.25 86 PRO A O 1
ATOM 682 N N . GLU A 1 87 ? 15.767 0.250 -12.499 1.00 83.06 87 GLU A N 1
ATOM 683 C CA . GLU A 1 87 ? 14.577 0.489 -13.315 1.00 83.06 87 GLU A CA 1
ATOM 684 C C . GLU A 1 87 ? 13.347 -0.235 -12.753 1.00 83.06 87 GLU A C 1
ATOM 686 O O . GLU A 1 87 ? 12.321 0.397 -12.510 1.00 83.06 87 GLU A O 1
ATOM 691 N N . THR A 1 88 ? 13.471 -1.530 -12.456 1.00 81.75 88 THR A N 1
ATOM 692 C CA . THR A 1 88 ? 12.396 -2.337 -11.855 1.00 81.75 88 THR A CA 1
ATOM 693 C C . THR A 1 88 ? 12.031 -1.821 -10.461 1.00 81.75 88 THR A C 1
ATOM 695 O O . THR A 1 88 ? 10.853 -1.756 -10.106 1.00 81.75 88 THR A O 1
ATOM 698 N N . ILE A 1 89 ? 13.033 -1.388 -9.687 1.00 83.12 89 ILE A N 1
ATOM 699 C CA . ILE A 1 89 ? 12.837 -0.778 -8.366 1.00 83.12 89 ILE A CA 1
ATOM 700 C C . ILE A 1 89 ? 12.046 0.532 -8.468 1.00 83.12 89 ILE A C 1
ATOM 702 O O . ILE A 1 89 ? 11.132 0.739 -7.665 1.00 83.12 89 ILE A O 1
ATOM 706 N N . ASN A 1 90 ? 12.388 1.395 -9.428 1.00 85.88 90 ASN A N 1
ATOM 707 C CA . ASN A 1 90 ? 11.702 2.666 -9.652 1.00 85.88 90 ASN A CA 1
ATOM 708 C C . ASN A 1 90 ? 10.262 2.439 -10.117 1.00 85.88 90 ASN A C 1
ATOM 710 O O . ASN A 1 90 ? 9.354 3.017 -9.535 1.00 85.88 90 ASN A O 1
ATOM 714 N N . GLN A 1 91 ? 10.040 1.519 -11.061 1.00 86.44 91 GLN A N 1
ATOM 715 C CA . GLN A 1 91 ? 8.694 1.154 -11.514 1.00 86.44 91 GLN A CA 1
ATOM 716 C C . GLN A 1 91 ? 7.814 0.658 -10.361 1.00 86.44 91 GLN A C 1
ATOM 718 O O . GLN A 1 91 ? 6.679 1.105 -10.226 1.00 86.44 91 GLN A O 1
ATOM 723 N N . ALA A 1 92 ? 8.329 -0.221 -9.494 1.00 88.12 92 ALA A N 1
ATOM 724 C CA . ALA A 1 92 ? 7.587 -0.666 -8.313 1.00 88.12 92 ALA A CA 1
ATOM 725 C C . ALA A 1 92 ? 7.231 0.513 -7.392 1.00 88.12 92 ALA A C 1
ATOM 727 O O . ALA A 1 92 ? 6.105 0.615 -6.913 1.00 88.12 92 ALA A O 1
ATOM 728 N N . SER A 1 93 ? 8.175 1.433 -7.172 1.00 90.44 93 SER A N 1
ATOM 729 C CA . SER A 1 93 ? 7.937 2.632 -6.362 1.00 90.44 93 SER A CA 1
ATOM 730 C C . SER A 1 93 ? 6.884 3.553 -6.982 1.00 90.44 93 SER A C 1
ATOM 732 O O . SER A 1 93 ? 6.023 4.044 -6.254 1.00 90.44 93 SER A O 1
ATOM 734 N N . ASP A 1 94 ? 6.896 3.734 -8.304 1.00 91.56 94 ASP A N 1
ATOM 735 C CA . ASP A 1 94 ? 5.894 4.520 -9.031 1.00 91.56 94 ASP A CA 1
ATOM 736 C C . ASP A 1 94 ? 4.495 3.908 -8.885 1.00 91.56 94 ASP A C 1
ATOM 738 O O . ASP A 1 94 ? 3.526 4.628 -8.634 1.00 91.56 94 ASP A O 1
ATOM 742 N N . VAL A 1 95 ? 4.384 2.574 -8.967 1.00 92.25 95 VAL A N 1
ATOM 743 C CA . VAL A 1 95 ? 3.126 1.852 -8.718 1.00 92.25 95 VAL A CA 1
ATOM 744 C C . VAL A 1 95 ? 2.651 2.069 -7.284 1.00 92.25 95 VAL A C 1
ATOM 746 O O . VAL A 1 95 ? 1.474 2.367 -7.085 1.00 92.25 95 VAL A O 1
ATOM 749 N N . CYS A 1 96 ? 3.535 1.970 -6.287 1.00 93.12 96 CYS A N 1
ATOM 750 C CA . CYS A 1 96 ? 3.170 2.185 -4.886 1.00 93.12 96 CYS A CA 1
ATOM 751 C C . CYS A 1 96 ? 2.717 3.624 -4.620 1.00 93.12 96 CYS A C 1
ATOM 753 O O . CYS A 1 96 ? 1.682 3.829 -3.986 1.00 93.12 96 CYS A O 1
ATOM 755 N N . ILE A 1 97 ? 3.446 4.621 -5.135 1.00 92.75 97 ILE A N 1
ATOM 756 C CA . ILE A 1 97 ? 3.082 6.036 -4.995 1.00 92.75 97 ILE A CA 1
ATOM 757 C C . ILE A 1 97 ? 1.728 6.289 -5.652 1.00 92.75 97 ILE A C 1
ATOM 759 O O . ILE A 1 97 ? 0.832 6.846 -5.013 1.00 92.75 97 ILE A O 1
ATOM 763 N N . TYR A 1 98 ? 1.551 5.856 -6.903 1.00 93.50 98 TYR A N 1
ATOM 764 C CA . TYR A 1 98 ? 0.291 6.012 -7.622 1.00 93.50 98 TYR A CA 1
ATOM 765 C C . TYR A 1 98 ? -0.859 5.310 -6.893 1.00 93.50 98 TYR A C 1
ATOM 767 O O . TYR A 1 98 ? -1.919 5.905 -6.687 1.00 93.50 98 TYR A O 1
ATOM 775 N N . GLY A 1 99 ? -0.638 4.066 -6.468 1.00 92.62 99 GLY A N 1
ATOM 776 C CA . GLY A 1 99 ? -1.622 3.248 -5.780 1.00 92.62 99 GLY A CA 1
ATOM 777 C C . GLY A 1 99 ? -2.072 3.877 -4.475 1.00 92.62 99 GLY A C 1
ATOM 778 O O . GLY A 1 99 ? -3.258 4.146 -4.319 1.00 92.62 99 GLY A O 1
ATOM 779 N N . LEU A 1 100 ? -1.147 4.201 -3.572 1.00 93.00 100 LEU A N 1
ATOM 780 C CA . LEU A 1 100 ? -1.504 4.824 -2.301 1.00 93.00 100 LEU A CA 1
ATOM 781 C C . LEU A 1 100 ? -2.186 6.181 -2.516 1.00 93.00 100 LEU A C 1
ATOM 783 O O . LEU A 1 100 ? -3.268 6.400 -1.979 1.00 93.00 100 LEU A O 1
ATOM 787 N N . THR A 1 101 ? -1.632 7.052 -3.365 1.00 92.38 101 THR A N 1
ATOM 788 C CA . THR A 1 101 ? -2.199 8.392 -3.617 1.00 92.38 101 THR A CA 1
ATOM 789 C C . THR A 1 101 ? -3.665 8.337 -4.056 1.00 92.38 101 THR A C 1
ATOM 791 O O . THR A 1 101 ? -4.453 9.201 -3.681 1.00 92.38 101 THR A O 1
ATOM 794 N N . ASN A 1 102 ? -4.049 7.320 -4.833 1.00 90.56 102 ASN A N 1
ATOM 795 C CA . ASN A 1 102 ? -5.404 7.206 -5.371 1.00 90.56 102 ASN A CA 1
ATOM 796 C C . ASN A 1 102 ? -6.330 6.291 -4.556 1.00 90.56 102 ASN A C 1
ATOM 798 O O . ASN A 1 102 ? -7.544 6.481 -4.597 1.00 90.56 102 ASN A O 1
ATOM 802 N N . ILE A 1 103 ? -5.790 5.311 -3.828 1.00 90.75 103 ILE A N 1
ATOM 803 C CA . ILE A 1 103 ? -6.574 4.362 -3.026 1.00 90.75 103 ILE A CA 1
ATOM 804 C C . ILE A 1 103 ? -6.869 4.915 -1.634 1.00 90.75 103 ILE A C 1
ATOM 806 O O . ILE A 1 103 ? -7.993 4.748 -1.169 1.00 90.75 103 ILE A O 1
ATOM 810 N N . VAL A 1 104 ? -5.926 5.617 -0.982 1.00 88.56 104 VAL A N 1
ATOM 811 C CA . VAL A 1 104 ? -6.159 6.168 0.369 1.00 88.56 104 VAL A CA 1
ATOM 812 C C . VAL A 1 104 ? -7.423 7.046 0.422 1.00 88.56 104 VAL A C 1
ATOM 814 O O . VAL A 1 104 ? -8.218 6.851 1.337 1.00 88.56 104 VAL A O 1
ATOM 817 N N . PRO A 1 105 ? -7.704 7.944 -0.547 1.00 86.94 105 PRO A N 1
ATOM 818 C CA . PRO A 1 105 ? -8.944 8.728 -0.549 1.00 86.94 105 PRO A CA 1
ATOM 819 C C . PRO A 1 105 ? -10.242 7.912 -0.680 1.00 86.94 105 PRO A C 1
ATOM 821 O O . PRO A 1 105 ? -11.311 8.432 -0.368 1.00 86.94 105 PRO A O 1
ATOM 824 N N . LEU A 1 106 ? -10.179 6.664 -1.160 1.00 85.69 106 LEU A N 1
ATOM 825 C CA . LEU A 1 106 ? -11.344 5.777 -1.268 1.00 85.69 106 LEU A CA 1
ATOM 826 C C . LEU A 1 106 ? -11.653 5.053 0.051 1.00 85.69 106 LEU A C 1
ATOM 828 O O . LEU A 1 106 ? -12.762 4.550 0.222 1.00 85.69 106 LEU A O 1
ATOM 832 N N . ILE A 1 107 ? -10.696 5.005 0.983 1.00 86.94 107 ILE A N 1
ATOM 833 C CA . ILE A 1 107 ? -10.870 4.391 2.299 1.00 86.94 107 ILE A CA 1
ATOM 834 C C . ILE A 1 107 ? -11.525 5.423 3.222 1.00 86.94 107 ILE A C 1
ATOM 836 O O . ILE A 1 107 ? -10.884 6.347 3.719 1.00 86.94 107 ILE A O 1
ATOM 840 N N . THR A 1 108 ? -12.831 5.286 3.430 1.00 84.25 108 THR A N 1
ATOM 841 C CA . THR A 1 108 ? -13.606 6.194 4.283 1.00 84.25 108 THR A CA 1
ATOM 842 C C . THR A 1 108 ? -13.454 5.856 5.768 1.00 84.25 108 THR A C 1
ATOM 844 O O . THR A 1 108 ? -13.011 4.766 6.139 1.00 84.25 108 THR A O 1
ATOM 847 N N . ALA A 1 109 ? -13.887 6.778 6.635 1.00 80.50 109 ALA A N 1
ATOM 848 C CA . ALA A 1 109 ? -13.907 6.574 8.084 1.00 80.50 109 ALA A CA 1
ATOM 849 C C . ALA A 1 109 ? -14.769 5.373 8.522 1.00 80.50 109 ALA A C 1
ATOM 851 O O . ALA A 1 109 ? -14.512 4.801 9.575 1.00 80.50 109 ALA A O 1
ATOM 852 N N . ASP A 1 110 ? -15.759 4.970 7.721 1.00 81.81 110 ASP A N 1
ATOM 853 C CA . ASP A 1 110 ? -16.561 3.775 7.990 1.00 81.81 110 ASP A CA 1
ATOM 854 C C . ASP A 1 110 ? -15.848 2.499 7.527 1.00 81.81 110 ASP A C 1
ATOM 856 O O . ASP A 1 110 ? -15.823 1.509 8.256 1.00 81.81 110 ASP A O 1
ATOM 860 N N . LEU A 1 111 ? -15.197 2.530 6.356 1.00 84.62 111 LEU A N 1
ATOM 861 C CA . LEU A 1 111 ? -14.470 1.377 5.818 1.00 84.62 111 LEU A CA 1
ATOM 862 C C . LEU A 1 111 ? -13.245 1.019 6.665 1.00 84.62 111 LEU A C 1
ATOM 864 O O . LEU A 1 111 ? -13.001 -0.156 6.922 1.00 84.62 111 LEU A O 1
ATOM 868 N N . ILE A 1 112 ? -12.497 2.006 7.165 1.00 86.31 112 ILE A N 1
ATOM 869 C CA . ILE A 1 112 ? -11.317 1.747 8.009 1.00 86.31 112 ILE A CA 1
ATOM 870 C C . ILE A 1 112 ? -11.680 1.084 9.354 1.00 86.31 112 ILE A C 1
ATOM 872 O O . ILE A 1 112 ? -10.803 0.619 10.070 1.00 86.31 112 ILE A O 1
ATOM 876 N N . ARG A 1 113 ? -12.967 0.999 9.721 1.00 86.31 113 ARG A N 1
ATOM 877 C CA . ARG A 1 113 ? -13.411 0.260 10.917 1.00 86.31 113 ARG A CA 1
ATOM 878 C C . ARG A 1 113 ? -13.399 -1.253 10.714 1.00 86.31 113 ARG A C 1
ATOM 880 O O . ARG A 1 113 ? -13.452 -1.980 11.704 1.00 86.31 113 ARG A O 1
ATOM 887 N N . TYR A 1 114 ? -13.325 -1.731 9.470 1.00 88.69 114 TYR A N 1
ATOM 888 C CA . TYR A 1 114 ? -13.134 -3.149 9.177 1.00 88.69 114 TYR A CA 1
ATOM 889 C C . TYR A 1 114 ? -11.718 -3.565 9.610 1.00 88.69 114 TYR A C 1
ATOM 891 O O . TYR A 1 114 ? -10.752 -3.044 9.049 1.00 88.69 114 TYR A O 1
ATOM 899 N N . PRO A 1 115 ? -11.559 -4.490 10.581 1.00 89.88 115 PRO A N 1
ATOM 900 C CA . PRO A 1 115 ? -10.259 -4.763 11.200 1.00 89.88 115 PRO A CA 1
ATOM 901 C C . PRO A 1 115 ? -9.167 -5.184 10.210 1.00 89.88 115 PRO A C 1
ATOM 903 O O . PRO A 1 115 ? -8.054 -4.671 10.280 1.00 89.88 115 PRO A O 1
ATOM 906 N N . GLU A 1 116 ? -9.501 -6.058 9.256 1.00 92.06 116 GLU A N 1
ATOM 907 C CA . GLU A 1 116 ? -8.557 -6.525 8.230 1.00 92.06 116 GLU A CA 1
ATOM 908 C C . GLU A 1 116 ? -8.120 -5.381 7.306 1.00 92.06 116 GLU A C 1
ATOM 910 O O . GLU A 1 116 ? -6.930 -5.226 7.043 1.00 92.06 116 GLU A O 1
ATOM 915 N N . LEU A 1 117 ? -9.056 -4.532 6.857 1.00 92.12 117 LEU A N 1
ATOM 916 C CA . LEU A 1 117 ? -8.720 -3.367 6.033 1.00 92.12 117 LEU A CA 1
ATOM 917 C C . LEU A 1 117 ? -7.855 -2.375 6.808 1.00 92.12 117 LEU A C 1
ATOM 919 O O . LEU A 1 117 ? -6.871 -1.879 6.265 1.00 92.12 117 LEU A O 1
ATOM 923 N N . CYS A 1 118 ? -8.208 -2.103 8.065 1.00 94.00 118 CYS A N 1
ATOM 924 C CA . CYS A 1 118 ? -7.459 -1.213 8.943 1.00 94.00 118 CYS A CA 1
ATOM 925 C C . CYS A 1 118 ? -6.012 -1.676 9.076 1.00 94.00 118 CYS A C 1
ATOM 927 O O . CYS A 1 118 ? -5.081 -0.953 8.722 1.00 94.00 118 CYS A O 1
ATOM 929 N N . TYR A 1 119 ? -5.823 -2.919 9.515 1.00 95.00 119 TYR A N 1
ATOM 930 C CA . TYR A 1 119 ? -4.499 -3.486 9.699 1.00 95.00 119 TYR A CA 1
ATOM 931 C C . TYR A 1 119 ? -3.706 -3.497 8.388 1.00 95.00 119 TYR A C 1
ATOM 933 O O . TYR A 1 119 ? -2.563 -3.033 8.351 1.00 95.00 119 TYR A O 1
ATOM 941 N N . GLN A 1 120 ? -4.332 -3.945 7.294 1.00 96.31 120 GLN A N 1
ATOM 942 C CA . GLN A 1 120 ? -3.693 -3.987 5.984 1.00 96.31 120 GLN A CA 1
ATOM 943 C C . GLN A 1 120 ? -3.313 -2.586 5.484 1.00 96.31 120 GLN A C 1
ATOM 945 O O . GLN A 1 120 ? -2.264 -2.415 4.866 1.00 96.31 120 GLN A O 1
ATOM 950 N N . TYR A 1 121 ? -4.115 -1.561 5.757 1.00 95.69 121 TYR A N 1
ATOM 951 C CA . TYR A 1 121 ? -3.788 -0.183 5.410 1.00 95.69 121 TYR A CA 1
ATOM 952 C C . TYR A 1 121 ? -2.529 0.297 6.145 1.00 95.69 121 TYR A C 1
ATOM 954 O O . TYR A 1 121 ? -1.568 0.728 5.499 1.00 95.69 121 TYR A O 1
ATOM 962 N N . TYR A 1 122 ? -2.493 0.145 7.473 1.00 96.06 122 TYR A N 1
ATOM 963 C CA . TYR A 1 122 ? -1.368 0.604 8.289 1.00 96.06 122 TYR A CA 1
ATOM 964 C C . TYR A 1 122 ? -0.073 -0.155 7.988 1.00 96.06 122 TYR A C 1
ATOM 966 O O . TYR A 1 122 ? 0.965 0.472 7.783 1.00 96.06 122 TYR A O 1
ATOM 974 N N . ILE A 1 123 ? -0.115 -1.485 7.850 1.00 95.62 123 ILE A N 1
ATOM 975 C CA . ILE A 1 123 ? 1.084 -2.257 7.487 1.00 95.62 123 ILE A CA 1
ATOM 976 C C . ILE A 1 123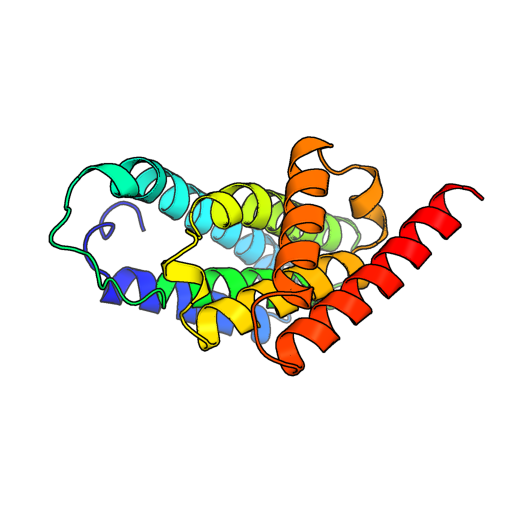 ? 1.614 -1.877 6.093 1.00 95.62 123 ILE A C 1
ATOM 978 O O . ILE A 1 123 ? 2.822 -1.914 5.854 1.00 95.62 123 ILE A O 1
ATOM 982 N N . THR A 1 124 ? 0.736 -1.476 5.168 1.00 95.81 124 THR A N 1
ATOM 983 C CA . THR A 1 124 ? 1.128 -1.054 3.815 1.00 95.81 124 THR A CA 1
ATOM 984 C C . THR A 1 124 ? 1.839 0.296 3.833 1.00 95.81 124 THR A C 1
ATOM 986 O O . THR A 1 124 ? 2.936 0.402 3.285 1.00 95.81 124 THR A O 1
ATOM 989 N N . ILE A 1 125 ? 1.268 1.319 4.482 1.00 94.88 125 ILE A N 1
ATOM 990 C CA . ILE A 1 125 ? 1.900 2.650 4.528 1.00 94.88 125 ILE A CA 1
ATOM 991 C C . ILE A 1 125 ? 3.222 2.630 5.306 1.00 94.88 125 ILE A C 1
ATOM 993 O O . ILE A 1 125 ? 4.173 3.298 4.901 1.00 94.88 125 ILE A O 1
ATOM 997 N N . THR A 1 126 ? 3.316 1.824 6.370 1.00 94.81 126 THR A N 1
ATOM 998 C CA . THR A 1 126 ? 4.555 1.630 7.137 1.00 94.81 126 THR A CA 1
ATOM 999 C C . THR A 1 126 ? 5.620 0.948 6.286 1.00 94.81 126 THR A C 1
ATOM 1001 O O . THR A 1 126 ? 6.734 1.458 6.175 1.00 94.81 126 THR A O 1
ATOM 1004 N N . SER A 1 127 ? 5.271 -0.153 5.609 1.00 93.56 127 SER A N 1
ATOM 1005 C CA . SER A 1 127 ? 6.195 -0.865 4.716 1.00 93.56 127 SER A CA 1
ATOM 1006 C C . SER A 1 127 ? 6.700 0.017 3.571 1.00 93.56 127 SER A C 1
ATOM 1008 O O . SER A 1 127 ? 7.881 -0.040 3.233 1.00 93.56 127 SER A O 1
ATOM 1010 N N . PHE A 1 128 ? 5.842 0.869 3.006 1.00 92.88 128 PHE A N 1
ATOM 1011 C CA . PHE A 1 128 ? 6.227 1.803 1.950 1.00 92.88 128 PHE A CA 1
ATOM 1012 C C . PHE A 1 128 ? 7.325 2.778 2.405 1.00 92.88 128 PHE A C 1
ATOM 1014 O O . PHE A 1 128 ? 8.339 2.920 1.718 1.00 92.88 128 PHE A O 1
ATOM 1021 N N . VAL A 1 129 ? 7.159 3.406 3.575 1.00 92.50 129 VAL A N 1
ATOM 1022 C CA . VAL A 1 129 ? 8.153 4.350 4.118 1.00 92.50 129 VAL A CA 1
ATOM 1023 C C . VAL A 1 129 ? 9.456 3.645 4.496 1.00 92.50 129 VAL A C 1
ATOM 1025 O O . VAL A 1 129 ? 10.531 4.160 4.190 1.00 92.50 129 VAL A O 1
ATOM 1028 N N . ASP A 1 130 ? 9.370 2.459 5.098 1.00 91.56 130 ASP A N 1
ATOM 1029 C CA . ASP A 1 130 ? 10.537 1.676 5.521 1.00 91.56 130 ASP A CA 1
ATOM 1030 C C . ASP A 1 130 ? 11.331 1.093 4.337 1.00 91.56 130 ASP A C 1
ATOM 1032 O O . ASP A 1 130 ? 12.562 1.152 4.277 1.00 91.56 130 ASP A O 1
ATOM 1036 N N . SER A 1 131 ? 10.638 0.554 3.333 1.00 89.31 131 SER A N 1
ATOM 1037 C CA . SER A 1 131 ? 11.290 -0.153 2.226 1.00 89.31 131 SER A CA 1
ATOM 1038 C C . SER A 1 131 ? 11.780 0.773 1.117 1.00 89.31 131 SER A C 1
ATOM 1040 O O . SER A 1 131 ? 12.769 0.449 0.446 1.00 89.31 131 SER A O 1
ATOM 1042 N N . LYS A 1 132 ? 11.129 1.931 0.935 1.00 86.62 132 LYS A N 1
ATOM 1043 C CA . LYS A 1 132 ? 11.432 2.907 -0.122 1.00 86.62 132 LYS A CA 1
ATOM 1044 C C . LYS A 1 132 ? 11.761 4.301 0.452 1.00 86.62 132 LYS A C 1
ATOM 1046 O O . LYS A 1 132 ? 11.203 5.302 0.004 1.00 86.62 132 LYS A O 1
ATOM 1051 N N . PRO A 1 133 ? 12.730 4.426 1.377 1.00 86.62 133 PRO A N 1
ATOM 1052 C CA . PRO A 1 133 ? 13.020 5.688 2.063 1.00 86.62 133 PRO A CA 1
ATOM 1053 C C . PRO A 1 133 ? 13.466 6.816 1.117 1.00 86.62 133 PRO A C 1
ATOM 1055 O O . PRO A 1 133 ? 13.265 7.990 1.406 1.00 86.62 133 PRO A O 1
ATOM 1058 N N . TYR A 1 134 ? 14.049 6.475 -0.036 1.00 86.00 134 TYR A N 1
ATOM 1059 C CA . TYR A 1 134 ? 14.573 7.435 -1.011 1.00 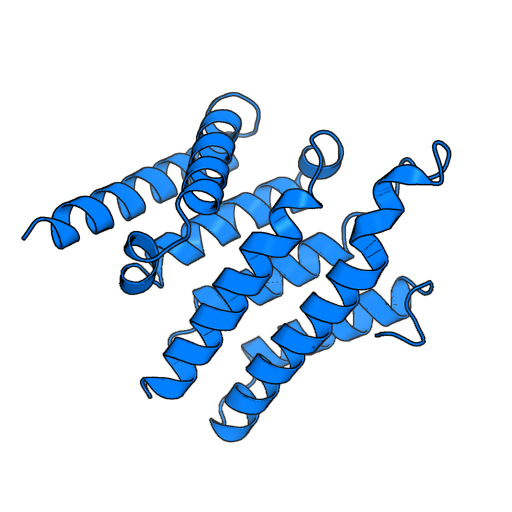86.00 134 TYR A CA 1
ATOM 1060 C C . TYR A 1 134 ? 13.487 8.190 -1.793 1.00 86.00 134 TYR A C 1
ATOM 1062 O O . TYR A 1 134 ? 13.768 9.278 -2.290 1.00 86.00 134 TYR A O 1
ATOM 1070 N N . VAL A 1 135 ? 12.261 7.654 -1.903 1.00 87.06 135 VAL A N 1
ATOM 1071 C CA . VAL A 1 135 ? 11.156 8.365 -2.580 1.00 87.06 135 VAL A CA 1
ATOM 1072 C C . VAL A 1 135 ? 10.369 9.266 -1.638 1.00 87.06 135 VAL A C 1
ATOM 1074 O O . VAL A 1 135 ? 9.739 10.217 -2.090 1.00 87.06 135 VAL A O 1
ATOM 1077 N N . VAL A 1 136 ? 10.420 8.997 -0.331 1.00 86.81 136 VAL A N 1
ATOM 1078 C CA . VAL A 1 136 ? 9.616 9.693 0.684 1.00 86.81 136 VAL A CA 1
ATOM 1079 C C . VAL A 1 136 ? 9.831 11.218 0.678 1.00 86.81 136 VAL A C 1
ATOM 1081 O O . VAL A 1 136 ? 8.832 11.939 0.698 1.00 86.81 136 VAL A O 1
ATOM 1084 N N . PRO A 1 137 ? 11.066 11.755 0.566 1.00 86.25 137 PRO A N 1
ATOM 1085 C CA . PRO A 1 137 ? 11.283 13.204 0.481 1.00 86.25 137 PRO A CA 1
ATOM 1086 C C . PRO A 1 137 ? 10.715 13.854 -0.788 1.00 86.25 137 PRO A C 1
ATOM 1088 O O . PRO A 1 137 ? 10.463 15.056 -0.797 1.00 86.25 137 PRO A O 1
ATOM 1091 N N . ALA A 1 138 ? 10.529 13.080 -1.861 1.00 86.06 138 ALA A N 1
ATOM 1092 C CA . ALA A 1 138 ? 10.026 13.557 -3.148 1.00 86.06 138 ALA A CA 1
ATOM 1093 C C . ALA A 1 138 ? 8.496 13.432 -3.286 1.00 86.06 138 ALA A C 1
ATOM 1095 O O . ALA A 1 138 ? 7.944 13.777 -4.332 1.00 86.06 138 ALA A O 1
ATOM 1096 N N . LEU A 1 139 ? 7.800 12.936 -2.256 1.00 88.44 139 LEU A N 1
ATOM 1097 C CA . LEU A 1 139 ? 6.344 12.807 -2.272 1.00 88.44 139 LEU A CA 1
ATOM 1098 C C . LEU A 1 139 ? 5.655 14.170 -2.334 1.00 88.44 139 LEU A C 1
ATOM 1100 O O . LEU A 1 139 ? 6.127 15.167 -1.786 1.00 88.44 139 LEU A O 1
ATOM 1104 N N . HIS A 1 140 ? 4.470 14.191 -2.946 1.00 90.25 140 HIS A N 1
ATOM 1105 C CA . HIS A 1 140 ? 3.637 15.384 -2.941 1.00 90.25 140 HIS A CA 1
ATOM 1106 C C . HIS A 1 140 ? 3.283 15.782 -1.492 1.00 90.25 140 HIS A C 1
ATOM 1108 O O . HIS A 1 140 ? 2.818 14.922 -0.733 1.00 90.25 140 HIS A O 1
ATOM 1114 N N . PRO A 1 141 ? 3.428 17.064 -1.096 1.00 88.69 141 PRO A N 1
ATOM 1115 C CA . PRO A 1 141 ? 3.218 17.493 0.288 1.00 88.69 141 PRO A CA 1
ATOM 1116 C C . PRO A 1 141 ? 1.851 17.113 0.857 1.00 88.69 141 PRO A C 1
ATOM 1118 O O . PRO A 1 141 ? 1.745 16.763 2.028 1.00 88.69 141 PRO A O 1
ATOM 1121 N N . ASP A 1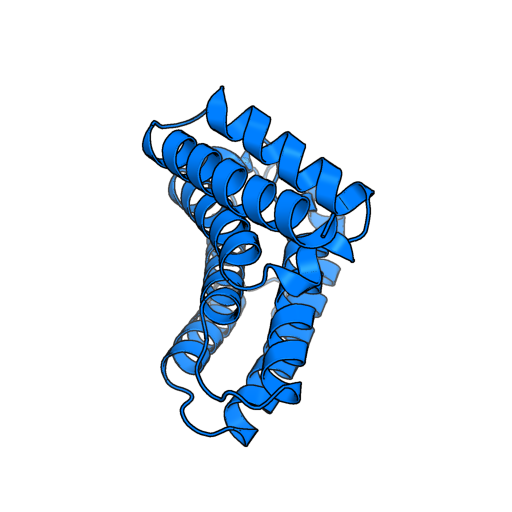 142 ? 0.799 17.159 0.039 1.00 90.12 142 ASP A N 1
ATOM 1122 C CA . ASP A 1 142 ? -0.552 16.830 0.502 1.00 90.12 142 ASP A CA 1
ATOM 1123 C C . ASP A 1 142 ? -0.753 15.333 0.741 1.00 90.12 142 ASP A C 1
ATOM 1125 O O . ASP A 1 142 ? -1.432 14.958 1.694 1.00 90.12 142 ASP A O 1
ATOM 1129 N N . PHE A 1 143 ? -0.093 14.477 -0.044 1.00 89.12 143 PHE A N 1
ATOM 1130 C CA . PHE A 1 143 ? -0.107 13.039 0.204 1.00 89.12 143 PHE A CA 1
ATOM 1131 C C . PHE A 1 143 ? 0.671 12.703 1.482 1.00 89.12 143 PHE A C 1
ATOM 1133 O O . PHE A 1 143 ? 0.195 11.938 2.317 1.00 89.12 143 PHE A O 1
ATOM 1140 N N . LEU A 1 144 ? 1.819 13.353 1.706 1.00 90.00 144 LEU A N 1
ATOM 1141 C CA . LEU A 1 144 ? 2.572 13.185 2.948 1.00 90.00 144 LEU A CA 1
ATOM 1142 C C . LEU A 1 144 ? 1.760 13.626 4.179 1.00 90.00 144 LEU A C 1
ATOM 1144 O O . LEU A 1 144 ? 1.708 12.898 5.168 1.00 90.00 144 LEU A O 1
ATOM 1148 N N . LYS A 1 145 ? 1.080 14.780 4.114 1.00 91.12 145 LYS A N 1
ATOM 1149 C CA . LYS A 1 145 ? 0.164 15.226 5.181 1.00 91.12 145 LYS A CA 1
ATOM 1150 C C . LYS A 1 145 ? -0.935 14.199 5.446 1.00 91.12 145 LYS A C 1
ATOM 1152 O O . LYS A 1 145 ? -1.252 13.948 6.603 1.00 91.12 145 LYS A O 1
ATOM 1157 N N . GLN A 1 146 ? -1.496 13.600 4.395 1.00 90.88 146 GLN A N 1
ATOM 1158 C CA . GLN A 1 146 ? -2.528 12.572 4.520 1.00 90.88 146 GLN A CA 1
ATOM 1159 C C . GLN A 1 146 ? -2.005 11.314 5.229 1.00 90.88 146 GLN A C 1
ATOM 1161 O O . GLN A 1 146 ? -2.695 10.780 6.097 1.00 90.88 146 GLN A O 1
ATOM 1166 N N . LEU A 1 147 ? -0.783 10.865 4.919 1.00 91.56 147 LEU A N 1
ATOM 1167 C CA . LEU A 1 147 ? -0.152 9.742 5.621 1.00 91.56 147 LEU A CA 1
ATOM 1168 C C . LEU A 1 147 ? 0.062 10.054 7.107 1.00 91.56 147 LEU A C 1
ATOM 1170 O O . LEU A 1 147 ? -0.321 9.257 7.959 1.00 91.56 147 LEU A O 1
ATOM 1174 N N . VAL A 1 148 ? 0.600 11.233 7.430 1.00 92.50 148 VAL A N 1
ATOM 1175 C CA . VAL A 1 148 ? 0.831 11.650 8.825 1.00 92.50 148 VAL A CA 1
ATOM 1176 C C . VAL A 1 148 ? -0.485 11.769 9.603 1.00 92.50 148 VAL A C 1
ATOM 1178 O O . VAL A 1 148 ? -0.573 11.270 10.721 1.00 92.50 148 VAL A O 1
ATOM 1181 N N . ALA A 1 149 ? -1.528 12.351 9.004 1.00 92.19 149 ALA A N 1
ATOM 1182 C CA . ALA A 1 149 ? -2.858 12.417 9.616 1.00 92.19 149 ALA A CA 1
ATOM 1183 C C . ALA A 1 149 ? -3.450 11.019 9.866 1.00 92.19 149 ALA A C 1
ATOM 1185 O O . ALA A 1 149 ? -4.110 10.781 10.876 1.00 92.19 149 ALA A O 1
ATOM 1186 N N . SER A 1 150 ? -3.178 10.067 8.971 1.00 92.75 150 SER A N 1
ATOM 1187 C CA . SER A 1 150 ? -3.616 8.681 9.144 1.00 92.75 150 SER A CA 1
ATOM 1188 C C . SER A 1 150 ? -2.892 8.005 10.309 1.00 92.75 150 SER A C 1
ATOM 1190 O O . SER A 1 150 ? -3.512 7.269 11.070 1.00 92.75 150 SER A O 1
ATOM 1192 N N . VAL A 1 151 ? -1.602 8.286 10.504 1.00 94.19 151 VAL A N 1
ATOM 1193 C CA . VAL A 1 151 ? -0.815 7.792 11.647 1.00 94.19 151 VAL A CA 1
ATOM 1194 C C . VAL A 1 151 ? -1.317 8.375 12.970 1.00 94.19 151 VAL A C 1
ATOM 1196 O O . VAL A 1 151 ? -1.449 7.639 13.942 1.00 94.19 151 VAL A O 1
ATOM 1199 N N . GLU A 1 152 ? -1.665 9.663 13.006 1.00 94.25 152 GLU A N 1
ATOM 1200 C CA . GLU A 1 152 ? -2.284 10.295 14.181 1.00 94.25 152 GLU A CA 1
ATOM 1201 C C . GLU A 1 152 ? -3.608 9.613 14.566 1.00 94.25 152 GLU A C 1
ATOM 1203 O O . GLU A 1 152 ? -3.822 9.265 15.731 1.00 94.25 152 GLU A O 1
ATOM 1208 N N . LEU A 1 153 ? -4.475 9.351 13.582 1.00 92.12 153 LEU A N 1
ATOM 1209 C CA . LEU A 1 153 ? -5.706 8.586 13.796 1.00 92.12 153 LEU A CA 1
ATOM 1210 C C . LEU A 1 153 ? -5.401 7.164 14.301 1.00 92.12 153 LEU A C 1
ATOM 1212 O O . LEU A 1 153 ? -6.041 6.674 15.231 1.00 92.12 153 LEU A O 1
ATOM 1216 N N . GLY A 1 154 ? -4.379 6.538 13.718 1.00 92.06 154 GLY A N 1
ATOM 1217 C CA . GLY A 1 154 ? -3.881 5.204 14.041 1.00 92.06 154 GLY A CA 1
ATOM 1218 C C . GLY A 1 154 ? -3.550 5.014 15.519 1.00 92.06 154 GLY A C 1
ATOM 1219 O O . GLY A 1 154 ? -3.990 4.053 16.145 1.00 92.06 154 GLY A O 1
ATOM 1220 N N . LEU A 1 155 ? -2.835 5.991 16.079 1.00 91.88 155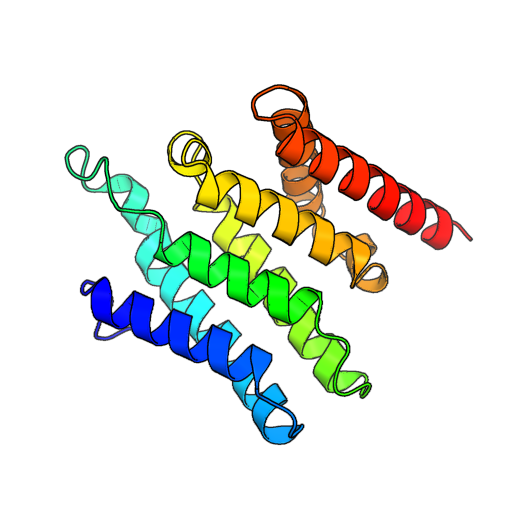 LEU A N 1
ATOM 1221 C CA . LEU A 1 155 ? -2.380 6.010 17.472 1.00 91.88 155 LEU A CA 1
ATOM 1222 C C . LEU A 1 155 ? -3.485 6.278 18.498 1.00 91.88 155 LEU A C 1
ATOM 1224 O O . LEU A 1 155 ? -3.261 6.092 19.690 1.00 91.88 155 LEU A O 1
ATOM 1228 N N . THR A 1 156 ? -4.636 6.794 18.068 1.00 90.25 156 THR A N 1
ATOM 1229 C CA . THR A 1 156 ? -5.670 7.307 18.981 1.00 90.25 156 THR A CA 1
ATOM 1230 C C . THR A 1 156 ? -6.980 6.531 18.923 1.00 90.25 156 THR A C 1
ATOM 1232 O O . THR A 1 156 ? -7.788 6.654 19.843 1.00 90.25 156 THR A O 1
ATOM 1235 N N . SER A 1 157 ? -7.216 5.766 17.852 1.00 85.69 157 SER A N 1
ATOM 1236 C CA . SER A 1 157 ? -8.568 5.304 17.506 1.00 85.69 157 SER A CA 1
ATOM 1237 C C . SER A 1 157 ? -8.719 3.794 17.278 1.00 85.69 157 SER A C 1
ATOM 1239 O O . SER A 1 157 ? -9.853 3.339 17.125 1.00 85.69 157 SER A O 1
ATOM 1241 N N . PHE A 1 158 ? -7.636 3.005 17.250 1.00 88.88 158 PHE A N 1
ATOM 1242 C CA . PHE A 1 158 ? -7.692 1.582 16.869 1.00 88.88 158 PHE A CA 1
ATOM 1243 C C . PHE A 1 158 ? -7.022 0.640 17.885 1.00 88.88 158 PHE A C 1
ATOM 1245 O O . PHE A 1 158 ? -7.080 0.868 19.089 1.00 88.88 158 PHE A O 1
ATOM 1252 N N . THR A 1 159 ? -6.500 -0.496 17.413 1.00 90.19 159 THR A N 1
ATOM 1253 C CA . THR A 1 159 ? -5.922 -1.562 18.236 1.00 90.19 159 THR A CA 1
ATOM 1254 C C . THR A 1 159 ? -4.440 -1.314 18.516 1.00 90.19 159 THR A C 1
ATOM 1256 O O . THR A 1 159 ? -3.760 -0.624 17.759 1.00 90.19 159 THR A O 1
ATOM 1259 N N . SER A 1 160 ? -3.898 -1.978 19.540 1.00 90.94 160 SER A N 1
ATOM 1260 C CA . SER A 1 160 ? -2.465 -1.928 19.867 1.00 90.94 160 SER A CA 1
ATOM 1261 C C . SER A 1 160 ? -1.549 -2.393 18.725 1.00 90.94 160 SER A C 1
ATOM 1263 O O . SER A 1 160 ? -0.395 -1.988 18.641 1.00 90.94 160 SER A O 1
ATOM 1265 N N . GLU A 1 161 ? -2.042 -3.259 17.836 1.00 93.06 161 GLU A N 1
ATOM 1266 C CA . GLU A 1 161 ? -1.296 -3.692 16.647 1.00 93.06 161 GLU A CA 1
ATOM 1267 C C . GLU A 1 161 ? -1.156 -2.559 15.627 1.00 93.06 161 GLU A C 1
ATOM 1269 O O . GLU A 1 161 ? -0.083 -2.369 15.056 1.00 93.06 161 GLU A O 1
ATOM 1274 N N . VAL A 1 162 ? -2.225 -1.781 15.431 1.00 94.06 162 VAL A N 1
ATOM 1275 C CA . VAL A 1 162 ? -2.207 -0.583 14.585 1.00 94.06 162 VAL A CA 1
ATOM 1276 C C . VAL A 1 162 ? -1.324 0.493 15.212 1.00 94.06 162 VAL A C 1
ATOM 1278 O O . VAL A 1 162 ? -0.485 1.059 14.517 1.00 94.06 162 VAL A O 1
ATOM 1281 N N . GLU A 1 163 ? -1.433 0.712 16.526 1.00 94.25 163 GLU A N 1
ATOM 1282 C CA . GLU A 1 163 ? -0.562 1.638 17.258 1.00 94.25 163 GLU A CA 1
ATOM 1283 C C . GLU A 1 163 ? 0.919 1.299 17.047 1.00 94.25 163 GLU A C 1
ATOM 1285 O O . GLU A 1 163 ? 1.718 2.182 16.732 1.00 94.25 163 GLU A O 1
ATOM 1290 N N . LEU A 1 164 ? 1.287 0.015 17.138 1.00 95.31 164 LEU A N 1
ATOM 1291 C CA . LEU A 1 164 ? 2.651 -0.436 16.869 1.00 95.31 164 LEU A CA 1
ATOM 1292 C C . LEU A 1 164 ? 3.086 -0.098 15.435 1.00 95.31 164 LEU A C 1
ATOM 1294 O O . LEU A 1 164 ? 4.177 0.438 15.246 1.00 95.31 164 LEU A O 1
ATOM 1298 N N . LYS A 1 165 ? 2.231 -0.335 14.428 1.00 95.88 165 LYS A N 1
ATOM 1299 C CA . LYS A 1 165 ? 2.530 0.031 13.029 1.00 95.88 165 LYS A CA 1
ATOM 1300 C C . LYS A 1 165 ? 2.683 1.530 12.823 1.00 95.88 165 LYS A C 1
ATOM 1302 O O . LYS A 1 165 ? 3.522 1.946 12.023 1.00 95.88 165 LYS A O 1
ATOM 1307 N N . CYS A 1 166 ? 1.939 2.340 13.563 1.00 95.88 166 CYS A N 1
ATOM 1308 C CA . CYS A 1 166 ? 2.095 3.788 13.567 1.00 95.88 166 CYS A CA 1
ATOM 1309 C C . CYS A 1 166 ? 3.417 4.235 14.198 1.00 95.88 166 CYS A C 1
ATOM 1311 O O . CYS A 1 166 ? 4.067 5.134 13.668 1.00 95.88 166 CYS A O 1
ATOM 1313 N N . VAL A 1 167 ? 3.849 3.604 15.292 1.00 96.06 167 VAL A N 1
ATOM 1314 C CA . VAL A 1 167 ? 5.154 3.896 15.904 1.00 96.06 167 VAL A CA 1
ATOM 1315 C C . VAL A 1 167 ? 6.299 3.492 14.970 1.00 96.06 167 VAL A C 1
ATOM 1317 O O . VAL A 1 167 ? 7.199 4.299 14.746 1.00 96.06 167 VAL A O 1
ATOM 1320 N N . GLU A 1 168 ? 6.232 2.304 14.359 1.00 95.94 168 GLU A N 1
ATOM 1321 C CA . GLU A 1 168 ? 7.195 1.849 13.341 1.00 95.94 168 GLU A CA 1
ATOM 1322 C C . GLU A 1 168 ? 7.264 2.827 12.152 1.00 95.94 168 GLU A C 1
ATOM 1324 O O . GLU A 1 168 ? 8.350 3.166 11.680 1.00 95.94 168 GLU A O 1
ATOM 1329 N N . PHE A 1 169 ? 6.113 3.343 11.696 1.00 95.94 169 PHE A N 1
ATOM 1330 C CA . PHE A 1 169 ? 6.065 4.372 10.653 1.00 95.94 169 PHE A CA 1
ATOM 1331 C C . PHE A 1 169 ? 6.828 5.629 11.076 1.00 95.94 169 PHE A C 1
ATOM 1333 O O . PHE A 1 169 ? 7.612 6.164 10.294 1.00 95.94 169 PHE A O 1
ATOM 1340 N N . ILE A 1 170 ? 6.593 6.122 12.297 1.00 95.44 170 ILE A N 1
ATOM 1341 C CA . ILE A 1 170 ? 7.242 7.335 12.810 1.00 95.44 170 ILE A CA 1
ATOM 1342 C C . ILE A 1 170 ? 8.755 7.139 12.896 1.00 95.44 170 ILE A C 1
ATOM 1344 O O . ILE A 1 170 ? 9.500 8.045 12.523 1.00 95.44 170 ILE A O 1
ATOM 1348 N N . GLU A 1 171 ? 9.214 5.974 13.351 1.00 95.12 171 GLU A N 1
ATOM 1349 C CA . GLU A 1 171 ? 10.638 5.643 13.423 1.00 95.12 171 GLU A CA 1
ATOM 1350 C C . GLU A 1 171 ? 11.291 5.657 12.034 1.00 95.12 171 GLU A C 1
ATOM 1352 O O . GLU A 1 171 ? 12.268 6.384 11.817 1.00 95.12 171 GLU A O 1
ATOM 1357 N N . ALA A 1 172 ? 10.701 4.941 11.070 1.00 93.06 172 ALA A N 1
ATOM 1358 C CA . ALA A 1 172 ? 11.185 4.904 9.692 1.00 93.06 172 ALA A CA 1
ATOM 1359 C C . ALA A 1 172 ? 11.180 6.305 9.058 1.00 93.06 172 ALA A C 1
ATOM 1361 O O . ALA A 1 172 ? 12.165 6.742 8.457 1.00 93.06 172 ALA A O 1
ATOM 1362 N N . PHE A 1 173 ? 10.099 7.063 9.251 1.00 92.25 173 PHE A N 1
ATOM 1363 C CA . PHE A 1 173 ? 9.972 8.419 8.728 1.00 92.25 173 PHE A CA 1
ATOM 1364 C C . PHE A 1 173 ? 11.006 9.379 9.336 1.00 92.25 173 PHE A C 1
ATOM 1366 O O . PHE A 1 173 ? 11.643 10.152 8.617 1.00 92.25 173 PHE A O 1
ATOM 1373 N N . ALA A 1 174 ? 11.237 9.310 10.649 1.00 92.38 174 ALA A N 1
ATOM 1374 C CA . ALA A 1 174 ? 12.250 10.118 11.321 1.00 92.38 174 ALA A CA 1
ATOM 1375 C C . ALA A 1 174 ? 13.663 9.809 10.801 1.00 92.38 174 ALA A C 1
ATOM 1377 O O . ALA A 1 174 ? 14.468 10.727 10.605 1.00 92.38 174 ALA A O 1
ATOM 1378 N N . GLN A 1 175 ? 13.963 8.535 10.526 1.00 91.38 175 GLN A N 1
ATOM 1379 C CA . GLN A 1 175 ? 15.231 8.128 9.926 1.00 91.38 175 GLN A CA 1
ATOM 1380 C C . GLN A 1 175 ? 15.414 8.719 8.522 1.00 91.38 175 GLN A C 1
ATOM 1382 O O . GLN A 1 175 ? 16.487 9.250 8.227 1.00 91.38 175 GLN A O 1
ATOM 1387 N N . VAL A 1 176 ? 14.371 8.699 7.684 1.00 89.00 176 VAL A N 1
ATOM 1388 C CA . VAL A 1 176 ? 14.386 9.329 6.352 1.00 89.00 176 VAL A CA 1
ATOM 1389 C C . VAL A 1 176 ? 14.713 10.816 6.450 1.00 89.00 176 VAL A C 1
ATOM 1391 O O . VAL A 1 176 ? 15.633 11.294 5.784 1.00 89.00 176 VAL A O 1
ATOM 1394 N N . VAL A 1 177 ? 13.988 11.551 7.298 1.00 86.44 177 VAL A N 1
ATOM 1395 C CA . VAL A 1 177 ? 14.172 13.003 7.451 1.00 86.44 177 VAL A CA 1
ATOM 1396 C C . VAL A 1 177 ? 15.584 13.325 7.938 1.00 86.44 177 VAL A C 1
ATOM 1398 O O . VAL A 1 177 ? 16.218 14.246 7.425 1.00 86.44 177 VAL A O 1
ATOM 1401 N N . ARG A 1 178 ? 16.112 12.542 8.887 1.00 86.62 178 ARG A N 1
ATOM 1402 C CA . ARG A 1 178 ? 17.472 12.719 9.407 1.00 86.62 178 ARG A CA 1
ATOM 1403 C C . ARG A 1 178 ? 18.542 12.498 8.339 1.00 86.62 178 ARG A C 1
ATOM 1405 O O . ARG A 1 178 ? 19.526 13.228 8.317 1.00 86.62 178 ARG A O 1
ATOM 1412 N N . LEU A 1 179 ? 18.373 11.490 7.485 1.00 81.88 179 LEU A N 1
ATOM 1413 C CA . LEU A 1 179 ? 19.323 11.190 6.411 1.00 81.88 179 LEU A CA 1
ATOM 1414 C C . LEU A 1 179 ? 19.255 12.206 5.266 1.00 81.88 179 LEU A C 1
ATOM 1416 O O . LEU A 1 179 ? 20.265 12.421 4.614 1.00 81.88 179 LEU A O 1
ATOM 1420 N N . HIS A 1 180 ? 18.106 12.848 5.044 1.00 73.88 180 HIS A N 1
ATOM 1421 C CA . HIS A 1 180 ? 17.951 13.882 4.016 1.00 73.88 180 HIS A CA 1
ATOM 1422 C C . HIS A 1 180 ? 18.613 15.225 4.381 1.00 73.88 180 HIS A C 1
ATOM 1424 O O . HIS A 1 180 ? 18.883 16.038 3.503 1.00 73.88 180 HIS A O 1
ATOM 1430 N N . GLN A 1 181 ? 18.847 15.482 5.672 1.00 58.69 181 GLN A N 1
ATOM 1431 C CA . GLN A 1 181 ? 19.489 16.711 6.157 1.00 58.69 181 GLN A CA 1
ATOM 1432 C C . GLN A 1 181 ? 21.029 16.653 6.172 1.00 58.69 181 GLN A C 1
ATOM 1434 O O . GLN A 1 181 ? 21.655 17.677 6.451 1.00 58.69 181 GLN A O 1
ATOM 1439 N N . ASN A 1 182 ? 21.626 15.490 5.883 1.00 46.34 182 ASN A N 1
ATOM 1440 C CA . ASN A 1 182 ? 23.078 15.280 5.781 1.00 46.34 182 ASN A CA 1
ATOM 1441 C C . ASN A 1 182 ? 23.519 15.173 4.320 1.00 46.34 182 ASN A C 1
ATOM 1443 O O . ASN A 1 182 ? 24.675 15.565 4.045 1.00 46.34 182 ASN A O 1
#

Organism: Anopheles gambiae (NCBI:txid7165)

Sequence (182 aa):
MSVYRNDTVIVELVLELLNELERSAEVKEVRAALHQYSMDVIGVYVKNNSNRISLDPTNNERDPQDLILILKLIHGLSASRVGNDPETINQASDVCIYGLTNIVPLITADLIRYPELCYQYYITITSFVDSKPYVVPALHPDFLKQLVASVELGLTSFTSEVELKCVEFIEAFAQVVRLHQN

Secondary structure (DSSP, 8-state):
-GGGTT-HHHHHHHHHHHHHHHHH--SHHHHHHHHHHHHHHHHHHHHHHTTGGGS-TT-TT--THHHHHHHHHHHHHHH---S--HHHHHHHHHHHHHHHHHHGGGS-TTGGGSHHHHHHHHHHHHHHHHH-TTTGGGS-HHHHHHHHHHHHHHHHHS-HHHHHHHHHHHHHHHHHHHHHT-

Radius of gyration: 16.34 Å; chains: 1; bounding box: 52×33×38 Å